Protein AF-A0A7S4NEY8-F1 (afdb_monomer_lite)

Secondary structure (DSSP, 8-state):
---------PPP------PPPPP-------PPPPPPPHHHHHHHHHHGGGS-HHHHH-TTSHHHHHHHIIIII-TT---TTT-HHHHHHHHHHHHHHHHTTGGGT--S--TTTTSSS-GGG--------

Foldseek 3Di:
DDDDDDDDDDDDDPDDPDDDDDDPPDPPPDPPPDDDDPQLVLLCVLCPVVDPPVQCVDCLALLVQLSCCLRPPQLLVDDSVPDSPQSNLLSVQSSVCVVVVVVVVPDPFNLCRSHNDRPVSRGGPPDDD

Organism: NCBI:txid265563

Structure (mmCIF, N/CA/C/O backbone):
data_AF-A0A7S4NEY8-F1
#
_entry.id   AF-A0A7S4NEY8-F1
#
loop_
_atom_site.group_PDB
_atom_site.id
_atom_site.type_symbol
_atom_site.label_atom_id
_atom_site.label_alt_id
_atom_site.label_comp_id
_atom_site.label_asym_id
_atom_site.label_entity_id
_atom_site.label_seq_id
_atom_site.pdbx_PDB_ins_code
_atom_site.Cartn_x
_atom_site.Cartn_y
_atom_site.Cartn_z
_atom_site.occupancy
_atom_site.B_iso_or_equiv
_atom_site.auth_seq_id
_atom_site.auth_comp_id
_atom_site.auth_asym_id
_atom_site.auth_atom_id
_atom_site.pdbx_PDB_model_num
ATOM 1 N N . GLY A 1 1 ? 72.015 -71.737 18.564 1.00 34.88 1 GLY A N 1
ATOM 2 C CA . GLY A 1 1 ? 71.746 -72.082 17.162 1.00 34.88 1 GLY A CA 1
ATOM 3 C C . GLY A 1 1 ? 70.296 -72.478 17.050 1.00 34.88 1 GLY A C 1
ATOM 4 O O . GLY A 1 1 ? 69.939 -73.425 17.725 1.00 34.88 1 GLY A O 1
ATOM 5 N N . ASP A 1 2 ? 69.551 -71.701 16.262 1.00 43.97 2 ASP A N 1
ATOM 6 C CA . ASP A 1 2 ? 68.264 -71.940 15.576 1.00 43.97 2 ASP A CA 1
ATOM 7 C C . ASP A 1 2 ? 66.999 -72.494 16.284 1.00 43.97 2 ASP A C 1
ATOM 9 O O . ASP A 1 2 ? 67.058 -73.242 17.253 1.00 43.97 2 ASP A O 1
ATOM 13 N N . ALA A 1 3 ? 65.867 -72.138 15.652 1.00 42.16 3 ALA A N 1
ATOM 14 C CA . ALA A 1 3 ? 64.461 -72.523 15.809 1.00 42.16 3 ALA A CA 1
ATOM 15 C C . ALA A 1 3 ? 63.676 -71.760 16.893 1.00 42.16 3 ALA A C 1
ATOM 17 O O . ALA A 1 3 ? 64.009 -71.793 18.068 1.00 42.16 3 ALA A O 1
ATOM 18 N N . GLY A 1 4 ? 62.572 -71.058 16.627 1.00 37.97 4 GLY A N 1
ATOM 19 C CA . GLY A 1 4 ? 61.721 -70.914 15.444 1.00 37.97 4 GLY A CA 1
ATOM 20 C C . GLY A 1 4 ? 60.294 -70.633 15.945 1.00 37.97 4 GLY A C 1
ATOM 21 O O . GLY A 1 4 ? 59.831 -71.325 16.850 1.00 37.97 4 GLY A O 1
ATOM 22 N N . GLY A 1 5 ? 59.574 -69.632 15.413 1.00 40.28 5 GLY A N 1
ATOM 23 C CA . GLY A 1 5 ? 58.204 -69.398 15.892 1.00 40.28 5 GLY A CA 1
ATOM 24 C C . GLY A 1 5 ? 57.391 -68.217 15.342 1.00 40.28 5 GLY A C 1
ATOM 25 O O . GLY A 1 5 ? 57.278 -67.205 16.011 1.00 40.28 5 GLY A O 1
ATOM 26 N N . ARG A 1 6 ? 56.681 -68.477 14.231 1.00 48.12 6 ARG A N 1
ATOM 27 C CA . ARG A 1 6 ? 55.276 -68.095 13.912 1.00 48.12 6 ARG A CA 1
ATOM 28 C C . ARG A 1 6 ? 54.903 -66.661 13.445 1.00 48.12 6 ARG A C 1
ATOM 30 O O . ARG A 1 6 ? 54.795 -65.740 14.234 1.00 48.12 6 ARG A O 1
ATOM 37 N N . LYS A 1 7 ? 54.471 -66.645 12.167 1.00 44.72 7 LYS A N 1
ATOM 38 C CA . LYS A 1 7 ? 53.220 -66.105 11.559 1.00 44.72 7 LYS A CA 1
ATOM 39 C C . LYS A 1 7 ? 52.928 -64.585 11.571 1.00 44.72 7 LYS A C 1
ATOM 41 O O . LYS A 1 7 ? 52.774 -63.970 12.613 1.00 44.72 7 LYS A O 1
ATOM 46 N N . ALA A 1 8 ? 52.709 -64.064 10.355 1.00 45.59 8 ALA A N 1
ATOM 47 C CA . ALA A 1 8 ? 52.079 -62.778 10.019 1.00 45.59 8 ALA A CA 1
ATOM 48 C C . ALA A 1 8 ? 50.581 -62.728 10.419 1.00 45.59 8 ALA A C 1
ATOM 50 O O . ALA A 1 8 ? 49.990 -63.790 10.649 1.00 45.59 8 ALA A O 1
ATOM 51 N N . PRO A 1 9 ? 49.957 -61.533 10.467 1.00 54.66 9 PRO A N 1
ATOM 52 C CA . PRO A 1 9 ? 49.371 -60.964 9.244 1.00 54.66 9 PRO A CA 1
ATOM 53 C C . PRO A 1 9 ? 49.606 -59.445 9.055 1.00 54.66 9 PRO A C 1
ATOM 55 O O . PRO A 1 9 ? 49.971 -58.749 10.002 1.00 54.66 9 PRO A O 1
ATOM 58 N N . PRO A 1 10 ? 49.411 -58.928 7.827 1.00 47.94 10 PRO A N 1
ATOM 59 C CA . PRO A 1 10 ? 49.420 -57.496 7.536 1.00 47.94 10 PRO A CA 1
ATOM 60 C C . PRO A 1 10 ? 48.168 -56.809 8.102 1.00 47.94 10 PRO A C 1
ATOM 62 O O . PRO A 1 10 ? 47.071 -57.352 8.032 1.00 47.94 10 PRO A O 1
ATOM 65 N N . THR A 1 11 ? 48.336 -55.607 8.650 1.00 51.81 11 THR A N 1
ATOM 66 C CA . THR A 1 11 ? 47.231 -54.696 8.965 1.00 51.81 11 THR A CA 1
ATOM 67 C C . THR A 1 11 ? 46.629 -54.162 7.672 1.00 51.81 11 THR A C 1
ATOM 69 O O . THR A 1 11 ? 47.317 -53.495 6.896 1.00 51.81 11 THR A O 1
ATOM 72 N N . ASP A 1 12 ? 45.355 -54.481 7.468 1.00 47.97 12 ASP A N 1
ATOM 73 C CA . ASP A 1 12 ? 44.514 -54.026 6.370 1.00 47.97 12 ASP A CA 1
ATOM 74 C C . ASP A 1 12 ? 44.497 -52.495 6.274 1.00 47.97 12 ASP A C 1
ATOM 76 O O . ASP A 1 12 ? 44.115 -51.785 7.207 1.00 47.97 12 ASP A O 1
ATOM 80 N N . GLY A 1 13 ? 44.913 -51.983 5.116 1.00 44.69 13 GLY A N 1
ATOM 81 C CA . GLY A 1 13 ? 44.654 -50.611 4.713 1.00 44.69 13 GLY A CA 1
ATOM 82 C C . GLY A 1 13 ? 43.174 -50.457 4.381 1.00 44.69 13 GLY A C 1
ATOM 83 O O . GLY A 1 13 ? 42.742 -50.813 3.288 1.00 44.69 13 GLY A O 1
ATOM 84 N N . ALA A 1 14 ? 42.401 -49.913 5.317 1.00 46.91 14 ALA A N 1
ATOM 85 C CA . ALA A 1 14 ? 41.081 -49.375 5.029 1.00 46.91 14 ALA A CA 1
ATOM 86 C C . ALA A 1 14 ? 41.264 -48.055 4.263 1.00 46.91 14 ALA A C 1
ATOM 88 O O . ALA A 1 14 ? 41.570 -47.017 4.843 1.00 46.91 14 ALA A O 1
ATOM 89 N N . SER A 1 15 ? 41.160 -48.120 2.937 1.00 49.41 15 SER A N 1
ATOM 90 C CA . SER A 1 15 ? 41.027 -46.945 2.081 1.00 49.41 15 SER A CA 1
ATOM 91 C C . SER A 1 15 ? 39.532 -46.719 1.874 1.00 49.41 15 SER A C 1
ATOM 93 O O . SER A 1 15 ? 38.872 -47.523 1.216 1.00 49.41 15 SER A O 1
ATOM 95 N N . ASP A 1 16 ? 39.002 -45.679 2.518 1.00 54.25 16 ASP A N 1
ATOM 96 C CA . ASP A 1 16 ? 37.617 -45.233 2.389 1.00 54.25 16 ASP A CA 1
ATOM 97 C C . ASP A 1 16 ? 37.276 -44.983 0.915 1.00 54.25 16 ASP A C 1
ATOM 99 O O . ASP A 1 16 ? 37.748 -44.034 0.282 1.00 54.25 16 ASP A O 1
ATOM 103 N N . GLY A 1 17 ? 36.443 -45.861 0.358 1.00 46.66 17 GLY A N 1
ATOM 104 C CA . GLY A 1 17 ? 35.800 -45.658 -0.929 1.00 46.66 17 GLY A CA 1
ATOM 105 C C . GLY A 1 17 ? 34.720 -44.591 -0.798 1.00 46.66 17 GLY A C 1
ATOM 106 O O . GLY A 1 17 ? 33.553 -44.913 -0.596 1.00 46.66 17 GLY A O 1
ATOM 107 N N . SER A 1 18 ? 35.107 -43.322 -0.913 1.00 50.19 18 SER A N 1
ATOM 108 C CA . SER A 1 18 ? 34.165 -42.215 -1.080 1.00 50.19 18 SER A CA 1
ATOM 109 C C . SER A 1 18 ? 33.427 -42.366 -2.408 1.00 50.19 18 SER A C 1
ATOM 111 O O . SER A 1 18 ? 33.987 -42.141 -3.481 1.00 50.19 18 SER A O 1
ATOM 113 N N . THR A 1 19 ? 32.155 -42.745 -2.332 1.00 48.84 19 THR A N 1
ATOM 114 C CA . THR A 1 19 ? 31.194 -42.670 -3.434 1.00 48.84 19 THR A CA 1
ATOM 115 C C . THR A 1 19 ? 31.095 -41.216 -3.917 1.00 48.84 19 THR A C 1
ATOM 117 O O . THR A 1 19 ? 30.742 -40.351 -3.114 1.00 48.84 19 THR A O 1
ATOM 120 N N . PRO A 1 20 ? 31.376 -40.893 -5.192 1.00 57.53 20 PRO A N 1
ATOM 121 C CA . PRO A 1 20 ? 31.115 -39.556 -5.705 1.00 57.53 20 PRO A CA 1
ATOM 122 C C . PRO A 1 20 ? 29.602 -39.359 -5.871 1.00 57.53 20 PRO A C 1
ATOM 124 O O . PRO A 1 20 ? 28.951 -40.056 -6.651 1.00 57.53 20 PRO A O 1
ATOM 127 N N . THR A 1 21 ? 29.040 -38.410 -5.122 1.00 49.38 21 THR A N 1
ATOM 128 C CA . THR A 1 21 ? 27.683 -37.891 -5.324 1.00 49.38 21 THR A CA 1
ATOM 129 C C . THR A 1 21 ? 27.563 -37.342 -6.753 1.00 49.38 21 THR A C 1
ATOM 131 O O . THR A 1 21 ? 28.456 -36.603 -7.179 1.00 49.38 21 THR A O 1
ATOM 134 N N . PRO A 1 22 ? 26.505 -37.673 -7.516 1.00 64.38 22 PRO A N 1
ATOM 135 C CA . PRO A 1 22 ? 26.282 -37.061 -8.823 1.00 64.38 22 PRO A CA 1
ATOM 136 C C . PRO A 1 22 ? 26.077 -35.541 -8.672 1.00 64.38 22 PRO A C 1
ATOM 138 O O . PRO A 1 22 ? 25.533 -35.103 -7.654 1.00 64.38 22 PRO A O 1
ATOM 141 N N . PRO A 1 23 ? 26.497 -34.719 -9.651 1.00 52.94 23 PRO A N 1
ATOM 142 C CA . PRO A 1 23 ? 26.214 -33.291 -9.627 1.00 52.94 23 PRO A CA 1
ATOM 143 C C . PRO A 1 23 ? 24.697 -33.071 -9.678 1.00 52.94 23 PRO A C 1
ATOM 145 O O . PRO A 1 23 ? 23.998 -33.670 -10.494 1.00 52.94 23 PRO A O 1
ATOM 148 N N . ALA A 1 24 ? 24.190 -32.227 -8.782 1.00 59.78 24 ALA A N 1
ATOM 149 C CA . ALA A 1 24 ? 22.811 -31.763 -8.807 1.00 59.78 24 ALA A CA 1
ATOM 150 C C . ALA A 1 24 ? 22.639 -30.747 -9.949 1.00 59.78 24 ALA A C 1
ATOM 152 O O . ALA A 1 24 ? 22.671 -29.538 -9.729 1.00 59.78 24 ALA A O 1
ATOM 153 N N . ASP A 1 25 ? 22.500 -31.242 -11.177 1.00 57.47 25 ASP A N 1
ATOM 154 C CA . ASP A 1 25 ? 21.884 -30.481 -12.261 1.00 57.47 25 ASP A CA 1
ATOM 155 C C . ASP A 1 25 ? 20.376 -30.412 -11.994 1.00 57.47 25 ASP A C 1
ATOM 157 O O . ASP A 1 25 ? 19.679 -31.419 -12.091 1.00 57.47 25 ASP A O 1
ATOM 161 N N . ASP A 1 26 ? 19.900 -29.245 -11.559 1.00 51.34 26 ASP A N 1
ATOM 162 C CA . ASP A 1 26 ? 18.893 -28.434 -12.267 1.00 51.34 26 ASP A CA 1
ATOM 163 C C . ASP A 1 26 ? 18.375 -27.352 -11.295 1.00 51.34 26 ASP A C 1
ATOM 165 O O . ASP A 1 26 ? 17.664 -27.667 -10.332 1.00 51.34 26 ASP A O 1
ATOM 169 N N . PRO A 1 27 ? 18.715 -26.060 -11.470 1.00 59.94 27 PRO A N 1
ATOM 170 C CA . PRO A 1 27 ? 17.956 -25.012 -10.822 1.00 59.94 27 PRO A CA 1
ATOM 171 C C . PRO A 1 27 ? 16.613 -24.965 -11.542 1.00 59.94 27 PRO A C 1
ATOM 173 O O . PRO A 1 27 ? 16.488 -24.252 -12.536 1.00 59.94 27 PRO A O 1
ATOM 176 N N . THR A 1 28 ? 15.627 -25.719 -11.038 1.00 61.97 28 THR A N 1
ATOM 177 C CA . THR A 1 28 ? 14.221 -25.645 -11.446 1.00 61.97 28 THR A CA 1
ATOM 178 C C . THR A 1 28 ? 13.858 -24.180 -11.610 1.00 61.97 28 THR A C 1
ATOM 180 O O . THR A 1 28 ? 13.645 -23.454 -10.635 1.00 61.97 28 THR A O 1
ATOM 183 N N . ARG A 1 29 ? 13.888 -23.715 -12.859 1.00 63.22 29 ARG A N 1
ATOM 184 C CA . ARG A 1 29 ? 13.762 -22.304 -13.186 1.00 63.22 29 ARG A CA 1
ATOM 185 C C . ARG A 1 29 ? 12.321 -21.961 -12.852 1.00 63.22 29 ARG A C 1
ATOM 187 O O . ARG A 1 29 ? 11.424 -22.340 -13.604 1.00 63.22 29 ARG A O 1
ATOM 194 N N . ARG A 1 30 ? 12.094 -21.324 -11.692 1.00 64.19 30 ARG A N 1
ATOM 195 C CA . ARG A 1 30 ? 10.780 -20.783 -11.316 1.00 64.19 30 ARG A CA 1
ATOM 196 C C . ARG A 1 30 ? 10.280 -20.049 -12.563 1.00 64.19 30 ARG A C 1
ATOM 198 O O . ARG A 1 30 ? 11.035 -19.218 -13.084 1.00 64.19 30 ARG A O 1
ATOM 205 N N . PRO A 1 31 ? 9.104 -20.404 -13.112 1.00 58.12 31 PRO A N 1
ATOM 206 C CA . PRO A 1 31 ? 8.572 -19.668 -14.244 1.00 58.12 31 PRO A CA 1
ATOM 207 C C . PRO A 1 31 ? 8.584 -18.183 -13.868 1.00 58.12 31 PRO A C 1
ATOM 209 O O . PRO A 1 31 ? 8.288 -17.864 -12.709 1.00 58.12 31 PRO A O 1
ATOM 212 N N . PRO A 1 32 ? 9.004 -17.289 -14.783 1.00 58.47 32 PRO A N 1
ATOM 213 C CA . PRO A 1 32 ? 9.000 -15.870 -14.481 1.00 58.47 32 PRO A CA 1
ATOM 214 C C . PRO A 1 32 ? 7.586 -15.500 -14.020 1.00 58.47 32 PRO A C 1
ATOM 216 O O . PRO A 1 32 ? 6.618 -16.015 -14.597 1.00 58.47 32 PRO A O 1
ATOM 219 N N . PRO A 1 33 ? 7.447 -14.680 -12.963 1.00 62.84 33 PRO A N 1
ATOM 220 C CA . PRO A 1 33 ? 6.134 -14.216 -12.554 1.00 62.84 33 PRO A CA 1
ATOM 221 C C . PRO A 1 33 ? 5.428 -13.589 -13.766 1.00 62.84 33 PRO A C 1
ATOM 223 O O . PRO A 1 33 ? 6.104 -13.083 -14.673 1.00 62.84 33 PRO A O 1
ATOM 226 N N . PRO A 1 34 ? 4.085 -13.649 -13.826 1.00 67.62 34 PRO A N 1
ATOM 227 C CA . PRO A 1 34 ? 3.353 -12.952 -14.872 1.00 67.62 34 PRO A CA 1
ATOM 228 C C . PRO A 1 34 ? 3.811 -11.486 -14.931 1.00 67.62 34 PRO A C 1
ATOM 230 O O . PRO A 1 34 ? 4.180 -10.923 -13.895 1.00 67.62 34 PRO A O 1
ATOM 233 N N . PRO A 1 35 ? 3.824 -10.868 -16.126 1.00 74.81 35 PRO A N 1
ATOM 234 C CA . PRO A 1 35 ? 4.212 -9.472 -16.252 1.00 74.81 35 PRO A CA 1
ATOM 235 C C . PRO A 1 35 ? 3.315 -8.631 -15.344 1.00 74.81 35 PRO A C 1
ATOM 237 O O . PRO A 1 35 ? 2.088 -8.751 -15.399 1.00 74.81 35 PRO A O 1
ATOM 240 N N . ARG A 1 36 ? 3.929 -7.821 -14.478 1.00 84.62 36 ARG A N 1
ATOM 241 C CA . ARG A 1 36 ? 3.182 -6.938 -13.584 1.00 84.62 36 ARG A CA 1
ATOM 242 C C . ARG A 1 36 ? 2.531 -5.812 -14.389 1.00 84.62 36 ARG A C 1
ATOM 244 O O . ARG A 1 36 ? 2.930 -5.521 -15.518 1.00 84.62 36 ARG A O 1
ATOM 251 N N . SER A 1 37 ? 1.469 -5.226 -13.838 1.00 88.25 37 SER A N 1
ATOM 252 C CA . SER A 1 37 ? 0.730 -4.156 -14.511 1.00 88.25 37 SER A CA 1
ATOM 253 C C . SER A 1 37 ? 1.605 -2.904 -14.670 1.00 88.25 37 SER A C 1
ATOM 255 O O . SER A 1 37 ? 2.470 -2.636 -13.840 1.00 88.25 37 SER A O 1
ATOM 257 N N . GLU A 1 38 ? 1.356 -2.081 -15.697 1.00 88.62 38 GLU A N 1
ATOM 258 C CA . GLU A 1 38 ? 2.047 -0.782 -15.851 1.00 88.62 38 GLU A CA 1
ATOM 259 C C . GLU A 1 38 ? 1.898 0.091 -14.595 1.00 88.62 38 GLU A C 1
ATOM 261 O O . GLU A 1 38 ? 2.806 0.823 -14.210 1.00 88.62 38 GLU A O 1
ATOM 266 N N . ARG A 1 39 ? 0.749 -0.036 -13.924 1.00 88.88 39 ARG A N 1
ATOM 267 C CA . ARG A 1 39 ? 0.438 0.634 -12.663 1.00 88.88 39 ARG A CA 1
ATOM 268 C C . ARG A 1 39 ? 1.331 0.148 -11.523 1.00 88.88 39 ARG A C 1
ATOM 270 O O . ARG A 1 39 ? 1.829 0.981 -10.770 1.00 88.88 39 ARG A O 1
ATOM 277 N N . TYR A 1 40 ? 1.550 -1.162 -11.410 1.00 91.81 40 TYR A N 1
ATOM 278 C CA . TYR A 1 40 ? 2.481 -1.726 -10.436 1.00 91.81 40 TYR A CA 1
ATOM 279 C C . TYR A 1 40 ? 3.893 -1.183 -10.658 1.00 91.81 40 TYR A C 1
ATOM 281 O O . TYR A 1 40 ? 4.493 -0.656 -9.727 1.00 91.81 40 TYR A O 1
ATOM 289 N N . GLU A 1 41 ? 4.399 -1.247 -11.891 1.00 90.62 41 GLU A N 1
ATOM 290 C CA . GLU A 1 41 ? 5.755 -0.786 -12.221 1.00 90.62 41 GLU A CA 1
ATOM 291 C C . GLU A 1 41 ? 5.930 0.718 -11.962 1.00 90.62 41 GLU A C 1
ATOM 293 O O . GLU A 1 41 ? 6.940 1.154 -11.404 1.00 90.62 41 GLU A O 1
ATOM 298 N N . ALA A 1 42 ? 4.914 1.522 -12.292 1.00 90.00 42 ALA A N 1
ATOM 299 C CA . ALA A 1 42 ? 4.916 2.952 -12.005 1.00 90.00 42 ALA A CA 1
ATOM 300 C C . ALA A 1 42 ? 4.995 3.236 -10.496 1.00 90.00 42 ALA A C 1
ATOM 302 O O . ALA A 1 42 ? 5.804 4.060 -10.064 1.00 90.00 42 ALA A O 1
ATOM 303 N N . PHE A 1 43 ? 4.197 2.540 -9.680 1.00 91.88 43 PHE A N 1
ATOM 304 C CA . PHE A 1 43 ? 4.268 2.688 -8.227 1.00 91.88 43 PHE A CA 1
ATOM 305 C C . PHE A 1 43 ? 5.579 2.160 -7.651 1.00 91.88 43 PHE A C 1
ATOM 307 O O . PHE A 1 43 ? 6.169 2.841 -6.817 1.00 91.88 43 PHE A O 1
ATOM 314 N N . ALA A 1 44 ? 6.075 1.014 -8.121 1.00 91.56 44 ALA A N 1
ATOM 315 C CA . ALA A 1 44 ? 7.348 0.448 -7.688 1.00 91.56 44 ALA A CA 1
ATOM 316 C C . ALA A 1 44 ? 8.491 1.448 -7.907 1.00 91.56 44 ALA A C 1
ATOM 318 O O . ALA A 1 44 ? 9.270 1.712 -6.993 1.00 91.56 44 ALA A O 1
ATOM 319 N N . SER A 1 45 ? 8.539 2.083 -9.083 1.00 90.19 45 SER A N 1
ATOM 320 C CA . SER A 1 45 ? 9.564 3.078 -9.402 1.00 90.19 45 SER A CA 1
ATOM 321 C C . SER A 1 45 ? 9.495 4.322 -8.511 1.00 90.19 45 SER A C 1
ATOM 323 O O . SER A 1 45 ? 10.540 4.861 -8.152 1.00 90.19 45 SER A O 1
ATOM 325 N N . ILE A 1 46 ? 8.294 4.803 -8.180 1.00 89.75 46 ILE A N 1
ATOM 326 C CA . ILE A 1 46 ? 8.105 6.001 -7.345 1.00 89.75 46 ILE A CA 1
ATOM 327 C C . ILE A 1 46 ? 8.369 5.693 -5.867 1.00 89.75 46 ILE A C 1
ATOM 329 O O . ILE A 1 46 ? 8.861 6.547 -5.132 1.00 89.75 46 ILE A O 1
ATOM 333 N N . LEU A 1 47 ? 8.041 4.479 -5.422 1.00 91.44 47 LEU A N 1
ATOM 334 C CA . LEU A 1 47 ? 8.101 4.084 -4.016 1.00 91.44 47 LEU A CA 1
ATOM 335 C C . LEU A 1 47 ? 9.434 3.443 -3.620 1.00 91.44 47 LEU A C 1
ATOM 337 O O . LEU A 1 47 ? 9.746 3.398 -2.431 1.00 91.44 47 LEU A O 1
ATOM 341 N N . ALA A 1 48 ? 10.253 3.026 -4.590 1.00 89.88 48 ALA A N 1
ATOM 342 C CA . ALA A 1 48 ? 11.586 2.473 -4.360 1.00 89.88 48 ALA A CA 1
ATOM 343 C C . ALA A 1 48 ? 12.470 3.308 -3.409 1.00 89.88 48 ALA A C 1
ATOM 345 O O . ALA A 1 48 ? 13.113 2.703 -2.558 1.00 89.88 48 ALA A O 1
ATOM 346 N N . PRO A 1 49 ? 12.494 4.658 -3.446 1.00 89.31 49 PRO A N 1
ATOM 347 C CA . PRO A 1 49 ? 13.283 5.453 -2.498 1.00 89.31 49 PRO A CA 1
ATOM 348 C C . PRO A 1 49 ? 12.813 5.367 -1.036 1.00 89.31 49 PRO A C 1
ATOM 350 O O . PRO A 1 49 ? 13.569 5.714 -0.131 1.00 89.31 49 PRO A O 1
ATOM 353 N N . PHE A 1 50 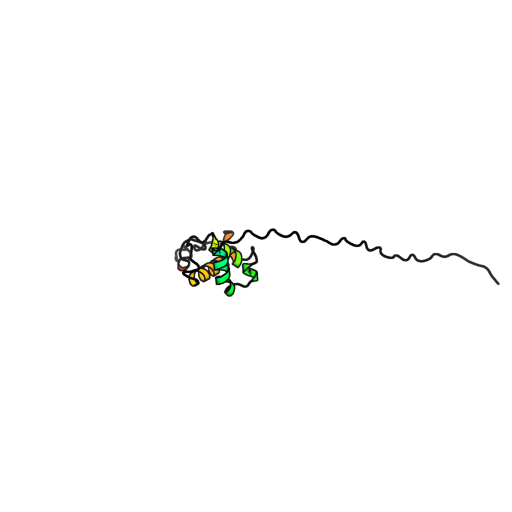? 11.568 4.944 -0.799 1.00 86.06 50 PHE A N 1
ATOM 354 C CA . PHE A 1 50 ? 10.959 4.834 0.530 1.00 86.06 50 PHE A CA 1
ATOM 355 C C . PHE A 1 50 ? 10.985 3.403 1.082 1.00 86.06 50 PHE A C 1
ATOM 357 O O . PHE A 1 50 ? 10.576 3.178 2.220 1.00 86.06 50 PHE A O 1
ATOM 364 N N . SER A 1 51 ? 11.475 2.446 0.293 1.00 85.50 51 SER A N 1
ATOM 365 C CA . SER A 1 51 ? 11.656 1.052 0.683 1.00 85.50 51 SER A CA 1
ATOM 366 C C . SER A 1 51 ? 13.130 0.664 0.571 1.00 85.50 51 SER A C 1
ATOM 368 O O . SER A 1 51 ? 13.904 1.277 -0.159 1.00 85.50 51 SER A O 1
ATOM 370 N N . ASN A 1 52 ? 13.542 -0.392 1.268 1.00 82.31 52 ASN A N 1
ATOM 371 C CA . ASN A 1 52 ? 14.735 -1.114 0.837 1.00 82.31 52 ASN A CA 1
ATOM 372 C C . ASN A 1 52 ? 14.376 -1.948 -0.408 1.00 82.31 52 ASN A C 1
ATOM 374 O O . ASN A 1 52 ? 13.229 -2.374 -0.568 1.00 82.31 52 ASN A O 1
ATOM 378 N N . SER A 1 53 ? 15.340 -2.164 -1.307 1.00 71.94 53 SER A N 1
ATOM 379 C CA . SER A 1 53 ? 15.103 -2.922 -2.546 1.00 71.94 53 SER A CA 1
ATOM 380 C C . SER A 1 53 ? 14.602 -4.339 -2.253 1.00 71.94 53 SER A C 1
ATOM 382 O O . SER A 1 53 ? 13.667 -4.807 -2.886 1.00 71.94 53 SER A O 1
ATOM 384 N N . SER A 1 54 ? 15.141 -4.970 -1.206 1.00 81.81 54 SER A N 1
ATOM 385 C CA . SER A 1 54 ? 14.726 -6.302 -0.759 1.00 81.81 54 SER A CA 1
ATOM 386 C C . SER A 1 54 ? 13.259 -6.385 -0.336 1.00 81.81 54 SER A C 1
ATOM 388 O O . SER A 1 54 ? 12.650 -7.427 -0.521 1.00 81.81 54 SER A O 1
ATOM 390 N N . GLY A 1 55 ? 12.687 -5.316 0.227 1.00 86.25 55 GLY A N 1
ATOM 391 C CA . GLY A 1 55 ? 11.288 -5.306 0.646 1.00 86.25 55 GLY A CA 1
ATOM 392 C C . GLY A 1 55 ? 10.348 -5.386 -0.552 1.00 86.25 55 GLY A C 1
ATOM 393 O O . GLY A 1 55 ? 9.420 -6.180 -0.552 1.00 86.25 55 GLY A O 1
ATOM 394 N N . LEU A 1 56 ? 10.607 -4.634 -1.622 1.00 89.88 56 LEU A N 1
ATOM 395 C CA . LEU A 1 56 ? 9.728 -4.663 -2.797 1.00 89.88 56 LEU A CA 1
ATOM 396 C C . LEU A 1 56 ? 9.844 -5.960 -3.611 1.00 89.88 56 LEU A C 1
ATOM 398 O O . LEU A 1 56 ? 8.894 -6.311 -4.307 1.00 89.88 56 LEU A O 1
ATOM 402 N N . ASP A 1 57 ? 10.968 -6.671 -3.513 1.00 88.25 57 ASP A N 1
ATOM 403 C CA . ASP A 1 57 ? 11.207 -7.930 -4.232 1.00 88.25 57 ASP A CA 1
ATOM 404 C C . ASP A 1 57 ? 10.713 -9.177 -3.475 1.00 88.25 57 ASP A C 1
ATOM 406 O O . ASP A 1 57 ? 10.505 -10.228 -4.086 1.00 88.25 57 ASP A O 1
ATOM 410 N N . ASP A 1 58 ? 10.543 -9.088 -2.154 1.00 91.88 58 ASP A N 1
ATOM 411 C CA . ASP A 1 58 ? 10.069 -10.190 -1.317 1.00 91.88 58 ASP A CA 1
ATOM 412 C C . ASP A 1 58 ? 8.539 -10.194 -1.240 1.00 91.88 58 ASP A C 1
ATOM 414 O O . ASP A 1 58 ? 7.953 -9.368 -0.544 1.00 91.88 58 ASP A O 1
ATOM 418 N N . ASP A 1 59 ? 7.904 -11.154 -1.926 1.00 91.62 59 ASP A N 1
ATOM 419 C CA . ASP A 1 59 ? 6.443 -11.317 -1.993 1.00 91.62 59 ASP A CA 1
ATOM 420 C C . ASP A 1 59 ? 5.778 -11.413 -0.595 1.00 91.62 59 ASP A C 1
ATOM 422 O O . ASP A 1 59 ? 4.593 -11.110 -0.459 1.00 91.62 59 ASP A O 1
ATOM 426 N N . ALA A 1 60 ? 6.521 -11.833 0.440 1.00 92.69 60 ALA A N 1
ATOM 427 C CA . ALA A 1 60 ? 6.027 -11.961 1.812 1.00 92.69 60 ALA A CA 1
ATOM 428 C C . ALA A 1 60 ? 6.235 -10.699 2.666 1.00 92.69 60 ALA A C 1
ATOM 430 O O . ALA A 1 60 ? 5.846 -10.679 3.834 1.00 92.69 60 ALA A O 1
ATOM 431 N N . SER A 1 61 ? 6.878 -9.661 2.128 1.00 95.69 61 SER A N 1
ATOM 432 C CA . SER A 1 61 ? 7.142 -8.455 2.898 1.00 95.69 61 SER A CA 1
ATOM 433 C C . SER A 1 61 ? 5.905 -7.548 2.976 1.00 95.69 61 SER A C 1
ATOM 435 O O . SER A 1 61 ? 5.147 -7.426 2.003 1.00 95.69 61 SER A O 1
ATOM 437 N N . PRO A 1 62 ? 5.759 -6.784 4.071 1.00 97.12 62 PRO A N 1
ATOM 438 C CA . PRO A 1 62 ? 4.712 -5.774 4.175 1.00 97.12 62 PRO A CA 1
ATOM 439 C C . PRO A 1 62 ? 4.775 -4.711 3.074 1.00 97.12 62 PRO A C 1
ATOM 441 O O . PRO A 1 62 ? 3.743 -4.218 2.621 1.00 97.12 62 PRO A O 1
ATOM 444 N N . GLN A 1 63 ? 5.980 -4.347 2.622 1.00 96.94 63 GLN A N 1
ATOM 445 C CA . GLN A 1 63 ? 6.172 -3.376 1.544 1.00 96.94 63 GLN A CA 1
ATOM 446 C C . GLN A 1 63 ? 5.656 -3.927 0.214 1.00 96.94 63 GLN A C 1
ATOM 448 O O . GLN A 1 63 ? 5.021 -3.204 -0.552 1.00 96.94 63 GLN A O 1
ATOM 453 N N . HIS A 1 64 ? 5.901 -5.207 -0.058 1.00 95.75 64 HIS A N 1
ATOM 454 C CA . HIS A 1 64 ? 5.409 -5.858 -1.261 1.00 95.75 64 HIS A CA 1
ATOM 455 C C . HIS A 1 64 ? 3.887 -5.947 -1.271 1.00 95.75 64 HIS A C 1
ATOM 457 O O . HIS A 1 64 ? 3.249 -5.559 -2.250 1.00 95.75 64 HIS A O 1
ATOM 463 N N . GLN A 1 65 ? 3.300 -6.398 -0.162 1.00 96.88 65 GLN A N 1
ATOM 464 C CA . GLN A 1 65 ? 1.850 -6.488 0.001 1.00 96.88 65 GLN A CA 1
ATOM 465 C C . GLN A 1 65 ? 1.189 -5.109 -0.140 1.00 96.88 65 GLN A C 1
ATOM 467 O O . GLN A 1 65 ? 0.202 -4.963 -0.860 1.00 96.88 65 GLN A O 1
ATOM 472 N N . ALA A 1 66 ? 1.779 -4.069 0.457 1.00 96.88 66 ALA A N 1
ATOM 473 C CA . ALA A 1 66 ? 1.307 -2.694 0.323 1.00 96.88 66 ALA A CA 1
ATOM 474 C C . ALA A 1 66 ? 1.368 -2.179 -1.121 1.00 96.88 66 ALA A C 1
ATOM 476 O O . ALA A 1 66 ? 0.433 -1.521 -1.579 1.00 96.88 66 ALA A O 1
ATOM 477 N N . LEU A 1 67 ? 2.454 -2.471 -1.842 1.00 95.38 67 LEU A N 1
ATOM 478 C CA . LEU A 1 67 ? 2.606 -2.098 -3.247 1.00 95.38 67 LEU A CA 1
ATOM 479 C C . LEU A 1 67 ? 1.581 -2.819 -4.131 1.00 95.38 67 LEU A C 1
ATOM 481 O O . LEU A 1 67 ? 0.965 -2.183 -4.988 1.00 95.38 67 LEU A O 1
ATOM 485 N N . LEU A 1 68 ? 1.371 -4.117 -3.900 1.00 95.12 68 LEU A N 1
ATOM 486 C CA . LEU A 1 68 ? 0.389 -4.919 -4.624 1.00 95.12 68 LEU A CA 1
ATOM 487 C C . LEU A 1 68 ? -1.030 -4.383 -4.406 1.00 95.12 68 LEU A C 1
ATOM 489 O O . LEU A 1 68 ? -1.731 -4.087 -5.373 1.00 95.12 68 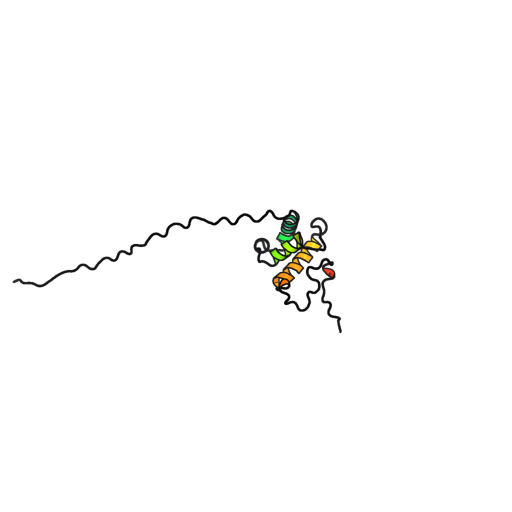LEU A O 1
ATOM 493 N N . TRP A 1 69 ? -1.413 -4.151 -3.147 1.00 96.19 69 TRP A N 1
ATOM 494 C CA . TRP A 1 69 ? -2.705 -3.555 -2.813 1.00 96.19 69 TRP A CA 1
ATOM 495 C C . TRP A 1 69 ? -2.881 -2.181 -3.476 1.00 96.19 69 TRP A C 1
ATOM 497 O O . TRP A 1 69 ? -3.907 -1.913 -4.100 1.00 96.19 69 TRP A O 1
ATOM 507 N N . LEU A 1 70 ? -1.870 -1.308 -3.413 1.00 94.44 70 LEU A N 1
ATOM 508 C CA . LEU A 1 70 ? -1.956 0.036 -3.991 1.00 94.44 70 LEU A CA 1
ATOM 509 C C . LEU A 1 70 ? -2.112 0.016 -5.522 1.00 94.44 70 LEU A C 1
ATOM 511 O O . LEU A 1 70 ? -2.802 0.862 -6.112 1.00 94.44 70 LEU A O 1
ATOM 515 N N . ALA A 1 71 ? -1.450 -0.942 -6.170 1.00 93.00 71 ALA A N 1
ATOM 516 C CA . ALA A 1 71 ? -1.505 -1.120 -7.609 1.00 93.00 71 ALA A CA 1
ATOM 517 C C . ALA A 1 71 ? -2.859 -1.680 -8.059 1.00 93.00 71 ALA A C 1
ATOM 519 O O . ALA A 1 71 ? -3.463 -1.114 -8.974 1.00 93.00 71 ALA A O 1
ATOM 520 N N . ASP A 1 72 ? -3.356 -2.723 -7.397 1.00 92.00 72 ASP A N 1
ATOM 521 C CA . ASP A 1 72 ? -4.419 -3.562 -7.955 1.00 92.00 72 ASP A CA 1
ATOM 522 C C . ASP A 1 72 ? -5.760 -3.450 -7.209 1.00 92.00 72 ASP A C 1
ATOM 524 O O . ASP A 1 72 ? -6.818 -3.611 -7.823 1.00 92.00 72 ASP A O 1
ATOM 528 N N . GLU A 1 73 ? -5.744 -3.100 -5.921 1.00 93.44 73 GLU A N 1
ATOM 529 C CA . GLU A 1 73 ? -6.915 -3.178 -5.034 1.00 93.44 73 GLU A CA 1
ATOM 530 C C . GLU A 1 73 ? -7.368 -1.830 -4.456 1.00 93.44 73 GLU A C 1
ATOM 532 O O . GLU A 1 73 ? -8.523 -1.706 -4.042 1.00 93.44 73 GLU A O 1
ATOM 537 N N . ASP A 1 74 ? -6.510 -0.803 -4.447 1.00 92.38 74 ASP A N 1
ATOM 538 C CA . ASP A 1 74 ? -6.834 0.506 -3.874 1.00 92.38 74 ASP A CA 1
ATOM 539 C C . ASP A 1 74 ? -8.102 1.107 -4.500 1.00 92.38 74 ASP A C 1
ATOM 541 O O . ASP A 1 74 ? -8.115 1.600 -5.635 1.00 92.38 74 ASP A O 1
ATOM 545 N N . GLY A 1 75 ? -9.185 1.107 -3.720 1.00 87.38 75 GLY A N 1
ATOM 546 C CA . GLY A 1 75 ? -10.501 1.563 -4.160 1.00 87.38 75 GLY A CA 1
ATOM 547 C C . GLY A 1 75 ? -10.581 3.067 -4.419 1.00 87.38 75 GLY A C 1
ATOM 548 O O . GLY A 1 75 ? -11.447 3.502 -5.179 1.00 87.38 75 GLY A O 1
ATOM 549 N N . LEU A 1 76 ? -9.660 3.860 -3.854 1.00 88.19 76 LEU A N 1
ATOM 550 C CA . LEU A 1 76 ? -9.526 5.283 -4.184 1.00 88.19 76 LEU A CA 1
ATOM 551 C C . LEU A 1 76 ? -8.956 5.479 -5.602 1.00 88.19 76 LEU A C 1
ATOM 553 O O . LEU A 1 76 ? -9.118 6.545 -6.201 1.00 88.19 76 LEU A O 1
ATOM 557 N N . ARG A 1 77 ? -8.326 4.433 -6.161 1.00 85.50 77 ARG A N 1
ATOM 558 C CA . ARG A 1 77 ? -7.716 4.384 -7.495 1.00 85.50 77 ARG A CA 1
ATOM 559 C C . ARG A 1 77 ? -6.789 5.567 -7.732 1.00 85.50 77 ARG A C 1
ATOM 561 O O . ARG A 1 77 ? -6.811 6.169 -8.812 1.00 85.50 77 ARG A O 1
ATOM 568 N N . ILE A 1 78 ? -5.965 5.904 -6.735 1.00 82.75 78 ILE A N 1
ATOM 569 C CA . ILE A 1 78 ? -5.079 7.065 -6.843 1.00 82.75 78 ILE A CA 1
ATOM 570 C C . ILE A 1 78 ? -4.208 6.950 -8.101 1.00 82.75 78 ILE A C 1
ATOM 572 O O . ILE A 1 78 ? -3.751 5.869 -8.474 1.00 82.75 78 ILE A O 1
ATOM 576 N N . GLY A 1 79 ? -4.034 8.053 -8.823 1.00 77.06 79 GLY A N 1
ATOM 577 C CA . GLY A 1 79 ? -3.159 8.083 -9.992 1.00 77.06 79 GLY A CA 1
ATOM 578 C C . GLY A 1 79 ? -1.727 8.373 -9.564 1.00 77.06 79 GLY A C 1
ATOM 579 O O . GLY A 1 79 ? -1.502 9.383 -8.894 1.00 77.06 79 GLY A O 1
ATOM 580 N N . TRP A 1 80 ? -0.769 7.553 -9.999 1.00 69.75 80 TRP A N 1
ATOM 581 C CA . TRP A 1 80 ? 0.661 7.807 -9.779 1.00 69.75 80 TRP A CA 1
ATOM 582 C C . TRP A 1 80 ? 1.106 9.144 -10.395 1.00 69.75 80 TRP A C 1
ATOM 584 O O . TRP A 1 80 ? 1.921 9.854 -9.820 1.00 69.75 80 TRP A O 1
ATOM 594 N N . GLU A 1 81 ? 0.487 9.547 -11.510 1.00 64.50 81 GLU A N 1
ATOM 595 C CA . GLU A 1 81 ? 0.764 10.812 -12.206 1.00 64.50 81 GLU A CA 1
ATOM 596 C C . GLU A 1 81 ? 0.249 12.054 -11.466 1.00 64.50 81 GLU A C 1
ATOM 598 O O . GLU A 1 81 ? 0.704 13.166 -11.727 1.00 64.50 81 GLU A O 1
ATOM 603 N N . ARG A 1 82 ? -0.743 11.895 -10.575 1.00 60.16 82 ARG A N 1
ATOM 604 C CA . ARG A 1 82 ? -1.477 13.026 -9.984 1.00 60.16 82 ARG A CA 1
ATOM 605 C C . ARG A 1 82 ? -1.147 13.303 -8.523 1.00 60.16 82 ARG A C 1
ATOM 607 O O . ARG A 1 82 ? -1.371 14.431 -8.092 1.00 60.16 82 ARG A O 1
ATOM 614 N N . SER A 1 83 ? -0.617 12.340 -7.763 1.00 72.31 83 SER A N 1
ATOM 615 C CA . SER A 1 83 ? -0.135 12.622 -6.404 1.00 72.31 83 SER A CA 1
ATOM 616 C C . SER A 1 83 ? 0.802 11.539 -5.865 1.00 72.31 83 SER A C 1
ATOM 618 O O . SER A 1 83 ? 0.368 10.622 -5.166 1.00 72.31 83 SER A O 1
ATOM 620 N N . GLU A 1 84 ? 2.106 11.704 -6.110 1.00 85.19 84 GLU A N 1
ATOM 621 C CA . GLU A 1 84 ? 3.171 10.968 -5.408 1.00 85.19 84 GLU A CA 1
ATOM 622 C C . GLU A 1 84 ? 2.940 10.991 -3.891 1.00 85.19 84 GLU A C 1
ATOM 624 O O . GLU A 1 84 ? 3.005 9.960 -3.237 1.00 85.19 84 GLU A O 1
ATOM 629 N N . LYS A 1 85 ? 2.543 12.141 -3.332 1.00 88.69 85 LYS A N 1
ATOM 630 C CA . LYS A 1 85 ? 2.288 12.290 -1.892 1.00 88.69 85 LYS A CA 1
ATOM 631 C C . LYS A 1 85 ? 1.206 11.343 -1.375 1.00 88.69 85 LYS A C 1
ATOM 633 O O . LYS A 1 85 ? 1.381 10.774 -0.302 1.00 88.69 85 LYS A O 1
ATOM 638 N N . ASN A 1 86 ? 0.103 11.183 -2.106 1.00 88.94 86 ASN A N 1
ATOM 639 C CA . ASN A 1 86 ? -0.970 10.275 -1.689 1.00 88.94 86 ASN A CA 1
ATOM 640 C C . ASN A 1 86 ? -0.507 8.824 -1.831 1.00 88.94 86 ASN A C 1
ATOM 642 O O . ASN A 1 86 ? -0.763 8.017 -0.943 1.00 88.94 86 ASN A O 1
ATOM 646 N N . ALA A 1 87 ? 0.232 8.511 -2.901 1.00 91.12 87 ALA A N 1
ATOM 647 C CA . ALA A 1 87 ? 0.825 7.191 -3.089 1.00 91.12 87 ALA A CA 1
ATOM 648 C C . ALA A 1 87 ? 1.771 6.829 -1.947 1.00 91.12 87 ALA A C 1
ATOM 650 O O . ALA A 1 87 ? 1.601 5.781 -1.338 1.00 91.12 87 ALA A O 1
ATOM 651 N N . THR A 1 88 ? 2.688 7.723 -1.576 1.00 92.75 88 THR A N 1
ATOM 652 C CA . THR A 1 88 ? 3.614 7.515 -0.460 1.00 92.75 88 THR A CA 1
ATOM 653 C C . THR A 1 88 ? 2.881 7.354 0.869 1.00 92.75 88 THR A C 1
ATOM 655 O O . THR A 1 88 ? 3.221 6.465 1.644 1.00 92.75 88 THR A O 1
ATOM 658 N N . ARG A 1 89 ? 1.862 8.179 1.153 1.00 93.50 89 ARG A N 1
ATOM 659 C CA . ARG A 1 89 ? 1.089 8.082 2.405 1.00 93.50 89 ARG A CA 1
ATOM 660 C C . ARG A 1 89 ? 0.329 6.767 2.501 1.00 93.50 89 ARG A C 1
ATOM 662 O O . ARG A 1 89 ? 0.455 6.073 3.505 1.00 93.50 89 ARG A O 1
ATOM 669 N N . ARG A 1 90 ? -0.426 6.413 1.457 1.00 95.31 90 ARG A N 1
ATOM 670 C CA . ARG A 1 90 ? -1.194 5.162 1.419 1.00 95.31 90 ARG A CA 1
ATOM 671 C C . ARG A 1 90 ? -0.275 3.952 1.441 1.00 95.31 90 ARG A C 1
ATOM 673 O O . ARG A 1 90 ? -0.556 3.019 2.177 1.00 95.31 90 ARG A O 1
ATOM 680 N N . PHE A 1 91 ? 0.850 4.002 0.732 1.00 95.69 91 PHE A N 1
ATOM 681 C CA . PHE A 1 91 ? 1.876 2.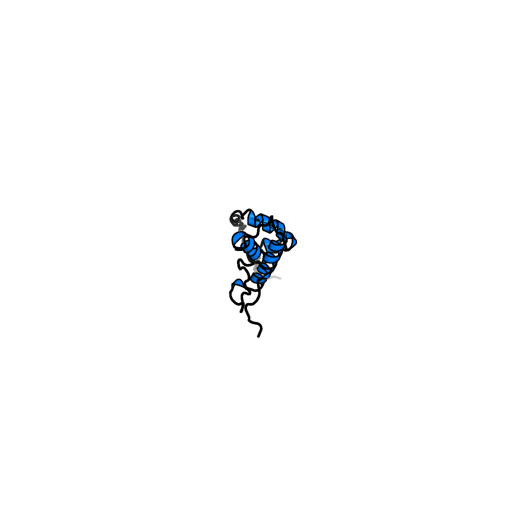965 0.793 1.00 95.69 91 PHE A CA 1
ATOM 682 C C . PHE A 1 91 ? 2.429 2.786 2.210 1.00 95.69 91 PHE A C 1
ATOM 684 O O . PHE A 1 91 ? 2.466 1.665 2.707 1.00 95.69 91 PHE A O 1
ATOM 691 N N . ALA A 1 92 ? 2.815 3.870 2.888 1.00 95.94 92 ALA A N 1
ATOM 692 C CA . ALA A 1 92 ? 3.355 3.797 4.245 1.00 95.94 92 ALA A CA 1
ATOM 693 C C . ALA A 1 92 ? 2.329 3.240 5.246 1.00 95.94 92 ALA A C 1
ATOM 695 O O . ALA A 1 92 ? 2.669 2.400 6.077 1.00 95.94 92 ALA A O 1
ATOM 696 N N . LEU A 1 93 ? 1.067 3.669 5.146 1.00 96.81 93 LEU A N 1
ATOM 697 C CA . LEU A 1 93 ? -0.015 3.183 6.005 1.00 96.81 93 LEU A CA 1
ATOM 698 C C . LEU A 1 93 ? -0.380 1.722 5.705 1.00 96.81 93 LEU A C 1
ATOM 700 O O . LEU A 1 93 ? -0.532 0.937 6.634 1.00 96.81 93 LEU A O 1
ATOM 704 N N . ALA A 1 94 ? -0.463 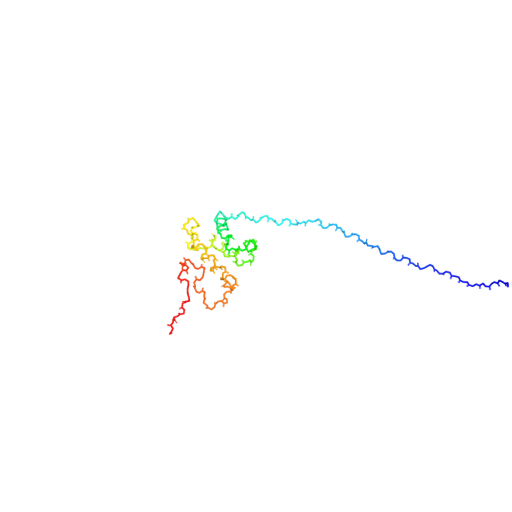1.329 4.434 1.00 97.31 94 ALA A N 1
ATOM 705 C CA . ALA A 1 94 ? -0.686 -0.065 4.054 1.00 97.31 94 ALA A CA 1
ATOM 706 C C . ALA A 1 94 ? 0.482 -0.963 4.495 1.00 97.31 94 ALA A C 1
ATOM 708 O O . ALA A 1 94 ? 0.258 -2.052 5.009 1.00 97.31 94 ALA A O 1
ATOM 709 N N . THR A 1 95 ? 1.724 -0.479 4.390 1.00 97.00 95 THR A N 1
ATOM 710 C CA . THR A 1 95 ? 2.907 -1.197 4.893 1.00 97.00 95 THR A CA 1
ATOM 711 C C . THR A 1 95 ? 2.799 -1.419 6.398 1.00 97.00 95 THR A C 1
ATOM 713 O O . THR A 1 95 ? 3.049 -2.522 6.866 1.00 97.00 95 THR A O 1
ATOM 716 N N . LEU A 1 96 ? 2.399 -0.397 7.164 1.00 96.31 96 LEU A N 1
ATOM 717 C CA . LEU A 1 96 ? 2.174 -0.530 8.606 1.00 96.31 96 LEU A CA 1
ATOM 718 C C . LEU A 1 96 ? 1.095 -1.576 8.917 1.00 96.31 96 LEU A C 1
ATOM 720 O O . LEU A 1 96 ? 1.289 -2.393 9.812 1.00 96.31 96 LEU A O 1
ATOM 724 N N . TYR A 1 97 ? -0.013 -1.549 8.177 1.00 97.19 97 TYR A N 1
ATOM 725 C CA . TYR A 1 97 ? -1.118 -2.491 8.335 1.00 97.19 97 TYR A CA 1
ATOM 726 C C . TYR A 1 97 ? -0.659 -3.941 8.148 1.00 97.19 97 TYR A C 1
ATOM 728 O O . TYR A 1 97 ? -0.803 -4.736 9.070 1.00 97.19 97 TYR A O 1
ATOM 736 N N . PHE A 1 98 ? -0.009 -4.262 7.026 1.00 96.81 98 PHE A N 1
ATOM 737 C CA . PHE A 1 98 ? 0.503 -5.615 6.782 1.00 96.81 98 PHE A CA 1
ATOM 738 C C . PHE A 1 98 ? 1.645 -6.004 7.737 1.00 96.81 98 PHE A C 1
ATOM 740 O O . PHE A 1 98 ? 1.746 -7.150 8.147 1.00 96.81 98 PHE A O 1
ATOM 747 N N . ALA A 1 99 ? 2.487 -5.055 8.163 1.00 96.56 99 ALA A N 1
ATOM 748 C CA . ALA A 1 99 ? 3.592 -5.326 9.094 1.00 96.56 99 ALA A CA 1
ATOM 749 C C . ALA A 1 99 ? 3.145 -5.636 10.529 1.00 96.56 99 ALA A C 1
ATOM 751 O O . ALA A 1 99 ? 3.968 -6.018 11.360 1.00 96.56 99 ALA A O 1
ATOM 752 N N . THR A 1 100 ? 1.876 -5.394 10.842 1.00 95.94 100 THR A N 1
ATOM 753 C CA . THR A 1 100 ? 1.287 -5.608 12.168 1.00 95.94 100 THR A CA 1
ATOM 754 C C . THR A 1 100 ? 0.090 -6.547 12.089 1.00 95.94 100 THR A C 1
ATOM 756 O O . THR A 1 100 ? -0.823 -6.445 12.910 1.00 95.94 100 THR A O 1
ATOM 759 N N . ASP A 1 101 ? 0.106 -7.420 11.076 1.00 95.12 101 ASP A N 1
ATOM 760 C CA . ASP A 1 101 ? -0.883 -8.466 10.833 1.00 95.12 101 ASP A CA 1
ATOM 761 C C . ASP A 1 101 ? -2.320 -7.922 10.769 1.00 95.12 101 ASP A C 1
ATOM 763 O O . ASP A 1 101 ? -3.274 -8.568 11.179 1.00 95.12 101 ASP A O 1
ATOM 767 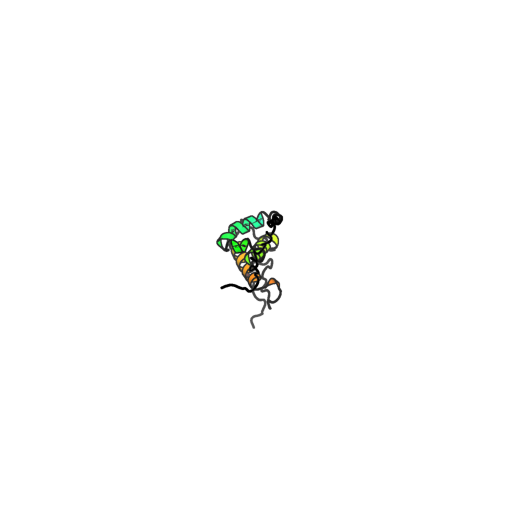N N . GLY A 1 102 ? -2.524 -6.700 10.268 1.00 93.81 102 GLY A N 1
ATOM 768 C CA . GLY A 1 102 ? -3.859 -6.101 10.203 1.00 93.81 102 GLY A CA 1
ATOM 769 C C . GLY A 1 102 ? -4.846 -6.884 9.328 1.00 93.81 102 GLY A C 1
ATOM 770 O O . GLY A 1 102 ? -6.063 -6.762 9.507 1.00 93.81 102 GLY A O 1
ATOM 771 N N . ASP A 1 103 ? -4.339 -7.682 8.389 1.00 94.69 103 ASP A N 1
ATOM 772 C CA . ASP A 1 103 ? -5.090 -8.532 7.466 1.00 94.69 103 ASP A CA 1
ATOM 773 C C . ASP A 1 103 ? -5.559 -9.858 8.082 1.00 94.69 103 ASP A C 1
ATOM 775 O O . ASP A 1 103 ? -6.472 -10.485 7.541 1.00 94.69 103 ASP A O 1
ATOM 779 N N . ASP A 1 104 ? -5.021 -10.261 9.238 1.00 94.00 104 ASP A N 1
ATOM 780 C CA . ASP A 1 104 ? -5.440 -11.484 9.938 1.00 94.00 104 ASP A CA 1
ATOM 781 C C . ASP A 1 104 ? -6.722 -11.300 10.783 1.00 94.00 104 ASP A C 1
ATOM 783 O O . ASP A 1 104 ? -7.312 -12.271 11.268 1.00 94.00 104 ASP A O 1
ATOM 787 N N . GLY A 1 105 ? -7.184 -10.052 10.933 1.00 88.88 105 GLY A N 1
ATOM 788 C CA . GLY A 1 105 ? -8.367 -9.683 11.715 1.00 88.88 105 GLY A CA 1
ATOM 789 C C . GLY A 1 105 ? -8.132 -9.528 13.225 1.00 88.88 105 GLY A C 1
ATOM 790 O O . GLY A 1 105 ? -9.100 -9.405 13.976 1.00 88.88 105 GLY A O 1
ATOM 791 N N . SER A 1 106 ? -6.881 -9.517 13.686 1.00 90.06 106 SER A N 1
ATOM 792 C CA . SER A 1 106 ? -6.483 -9.338 15.092 1.00 90.06 106 SER A CA 1
ATOM 793 C C . SER A 1 106 ? -6.658 -7.906 15.600 1.00 90.06 106 SER A C 1
ATOM 795 O O . SER A 1 106 ? -6.777 -7.679 16.810 1.00 90.06 106 SER A O 1
ATOM 797 N N . TRP A 1 107 ? -6.700 -6.926 14.696 1.00 92.06 107 TRP A N 1
ATOM 798 C CA . TRP A 1 107 ? -6.957 -5.535 15.043 1.00 92.06 107 TRP A CA 1
ATOM 799 C C . TRP A 1 107 ? -8.368 -5.376 15.621 1.00 92.06 107 TRP A C 1
ATOM 801 O O . TRP A 1 107 ? -9.366 -5.660 14.963 1.00 92.06 107 TRP A O 1
ATOM 811 N N . GLN A 1 108 ? -8.458 -4.854 16.849 1.00 91.25 108 GLN A N 1
ATOM 812 C CA . GLN A 1 108 ? -9.743 -4.590 17.517 1.00 91.25 108 GLN A CA 1
ATOM 813 C C . GLN A 1 108 ? -10.599 -3.566 16.758 1.00 91.25 108 GLN A C 1
ATOM 815 O O . GLN A 1 108 ? -11.825 -3.631 16.791 1.00 91.25 108 GLN A O 1
ATOM 820 N N . ASP A 1 109 ? -9.945 -2.628 16.072 1.00 90.44 109 ASP A N 1
ATOM 821 C CA . ASP A 1 109 ? -10.570 -1.670 15.171 1.00 90.44 109 ASP A CA 1
ATOM 822 C C . ASP A 1 109 ? -9.683 -1.496 13.937 1.00 90.44 109 ASP A C 1
ATOM 824 O O . ASP A 1 109 ? -8.537 -1.061 14.039 1.00 90.44 109 ASP A O 1
ATOM 828 N N . SER A 1 110 ? -10.234 -1.797 12.760 1.00 89.62 110 SER A N 1
ATOM 829 C CA . SER A 1 110 ? -9.564 -1.608 11.466 1.00 89.62 110 SER A CA 1
ATOM 830 C C . SER A 1 110 ? -9.172 -0.154 11.178 1.00 89.62 110 SER A C 1
ATOM 832 O O . SER A 1 110 ? -8.381 0.094 10.273 1.00 89.62 110 SER A O 1
ATOM 834 N N . CYS A 1 111 ? -9.762 0.820 11.884 1.00 91.81 111 CYS A N 1
ATOM 835 C CA . CYS A 1 111 ? -9.570 2.257 11.677 1.00 91.81 111 CYS A CA 1
ATOM 836 C C . CYS A 1 111 ? -9.819 2.719 10.224 1.00 91.81 111 CYS A C 1
ATOM 838 O O . CYS A 1 111 ? -9.351 3.780 9.815 1.00 91.81 111 CYS A O 1
ATOM 840 N N . GLY A 1 112 ? -10.534 1.925 9.419 1.00 93.50 112 GLY A N 1
ATOM 841 C CA . GLY A 1 112 ? -10.751 2.188 7.996 1.00 93.50 112 GLY A CA 1
ATOM 842 C C . GLY A 1 112 ? -9.520 1.983 7.105 1.00 93.50 112 GLY A C 1
ATOM 843 O O . GLY A 1 112 ? -9.549 2.431 5.956 1.00 93.50 112 GLY A O 1
ATOM 844 N N . PHE A 1 113 ? -8.461 1.325 7.591 1.00 95.50 113 PHE A N 1
ATOM 845 C CA . PHE A 1 113 ? -7.297 0.987 6.770 1.00 95.50 113 PHE A CA 1
ATOM 846 C C . PHE A 1 113 ? -7.707 0.201 5.526 1.00 95.50 113 PHE A C 1
ATOM 848 O O . PHE A 1 113 ? -8.661 -0.575 5.536 1.00 95.50 113 PHE A O 1
ATOM 855 N N . LEU A 1 114 ? -6.992 0.467 4.433 1.00 95.62 114 LEU A N 1
ATOM 856 C CA . LEU A 1 114 ? -7.225 -0.096 3.101 1.00 95.62 114 LEU A CA 1
ATOM 857 C C . LEU A 1 114 ? -8.607 0.213 2.490 1.00 95.62 114 LEU A C 1
ATOM 859 O O . LEU A 1 114 ? -8.927 -0.260 1.399 1.00 95.62 114 LEU A O 1
ATOM 863 N N . SER A 1 115 ? -9.425 1.047 3.139 1.00 94.75 115 SER A N 1
ATOM 864 C CA . SER A 1 115 ? -10.718 1.447 2.588 1.00 94.75 115 SER A CA 1
ATOM 865 C C . SER A 1 115 ? -10.563 2.411 1.400 1.00 94.75 115 SER A C 1
ATOM 867 O O . SER A 1 115 ? -9.556 3.119 1.281 1.00 94.75 115 SER A O 1
ATOM 869 N N . PRO A 1 116 ? -11.591 2.538 0.540 1.00 93.81 116 PRO A N 1
ATOM 870 C CA . PRO A 1 116 ? -11.592 3.520 -0.547 1.00 93.81 116 PRO A CA 1
ATOM 871 C C . PRO A 1 116 ? -11.606 4.991 -0.090 1.00 93.81 116 PRO A C 1
ATOM 873 O O . PRO A 1 116 ? -11.533 5.882 -0.933 1.00 93.81 116 PRO A O 1
ATOM 876 N N . ALA A 1 117 ? -11.756 5.271 1.210 1.00 93.00 117 ALA A N 1
ATOM 877 C CA . ALA A 1 117 ? -11.760 6.633 1.733 1.00 93.00 117 ALA A CA 1
ATOM 878 C C . ALA A 1 117 ? -10.357 7.268 1.686 1.00 93.00 117 ALA A C 1
ATOM 880 O O . ALA A 1 117 ? -9.342 6.564 1.672 1.00 93.00 117 ALA A O 1
ATOM 881 N N . ASP A 1 118 ? -10.305 8.606 1.694 1.00 91.75 118 ASP A N 1
ATOM 882 C CA . ASP A 1 118 ? -9.050 9.356 1.820 1.00 91.75 118 ASP A CA 1
ATOM 883 C C . ASP A 1 118 ? -8.330 8.952 3.109 1.00 91.75 118 ASP A C 1
ATOM 885 O O . ASP A 1 118 ? -8.954 8.857 4.171 1.00 91.75 118 ASP A O 1
ATOM 889 N N . GLU A 1 119 ? -7.022 8.718 3.028 1.00 91.88 119 GLU A N 1
ATOM 890 C CA . GLU A 1 119 ? -6.249 8.208 4.157 1.00 91.88 119 GLU A CA 1
ATOM 891 C C . GLU A 1 119 ? -6.255 9.146 5.370 1.00 91.88 119 GLU A C 1
ATOM 893 O O . GLU A 1 119 ? -6.106 8.691 6.500 1.00 91.88 119 GLU A O 1
ATOM 898 N N . CYS A 1 120 ? -6.508 10.447 5.181 1.00 91.94 120 CYS A N 1
ATOM 899 C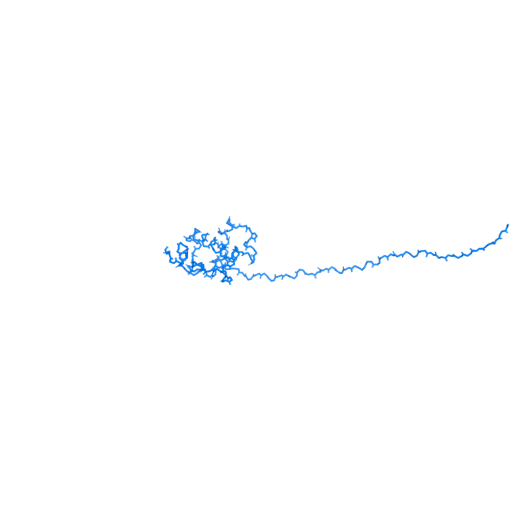 CA . CYS A 1 120 ? -6.637 11.398 6.286 1.00 91.94 120 CYS A CA 1
ATOM 900 C C . CYS A 1 120 ? -7.894 11.149 7.137 1.00 91.94 120 CYS A C 1
ATOM 902 O O . CYS A 1 120 ? -8.037 11.720 8.219 1.00 91.94 120 CYS A O 1
ATOM 904 N N . THR A 1 121 ? -8.827 10.335 6.638 1.00 92.94 121 THR A N 1
ATOM 905 C CA . THR A 1 121 ? -10.053 9.949 7.344 1.00 92.94 121 THR A CA 1
ATOM 906 C C . THR A 1 121 ? -9.948 8.597 8.039 1.00 92.94 121 THR A C 1
ATOM 908 O O . THR A 1 121 ? -10.860 8.253 8.788 1.00 92.94 121 THR A O 1
ATOM 911 N N . TRP A 1 122 ? -8.853 7.856 7.836 1.00 93.94 122 TRP A N 1
ATOM 912 C CA . TRP A 1 122 ? -8.609 6.585 8.511 1.00 93.94 122 TRP A CA 1
ATOM 913 C C . TRP A 1 122 ? -8.300 6.837 9.986 1.00 93.94 122 TRP A C 1
ATOM 915 O O . TRP A 1 122 ? -7.273 7.411 10.347 1.00 93.94 122 TRP A O 1
ATOM 925 N N . LYS A 1 123 ? -9.246 6.468 10.844 1.00 92.12 123 LYS A N 1
ATOM 926 C CA . LYS A 1 123 ? -9.193 6.656 12.291 1.00 92.12 123 LYS A CA 1
ATOM 927 C C . LYS A 1 123 ? -10.160 5.697 12.966 1.00 92.12 123 LYS A C 1
ATOM 929 O O . LYS A 1 123 ? -11.097 5.210 12.334 1.00 92.12 123 LYS A O 1
ATOM 934 N N . SER A 1 124 ? -9.952 5.489 14.261 1.00 89.12 124 SER A N 1
ATOM 935 C CA . SER A 1 124 ? -10.866 4.684 15.058 1.00 89.12 124 SER A CA 1
ATOM 936 C C . SER A 1 124 ? -12.281 5.263 15.038 1.00 89.12 124 SER A C 1
ATOM 938 O O . SER A 1 124 ? -12.471 6.485 15.068 1.00 89.12 124 SER A O 1
ATOM 940 N N . ASN A 1 125 ? -13.275 4.378 14.993 1.00 77.56 125 ASN A N 1
ATOM 941 C CA . ASN A 1 125 ? -14.678 4.747 15.165 1.00 77.56 125 ASN A CA 1
ATOM 942 C C . ASN A 1 125 ? -15.101 4.775 16.643 1.00 77.56 125 ASN A C 1
ATOM 944 O O . ASN A 1 125 ? -16.269 5.060 16.926 1.00 77.56 125 ASN A O 1
ATOM 948 N N . ALA A 1 126 ? -14.176 4.491 17.570 1.00 73.69 126 ALA A N 1
ATOM 949 C CA . ALA A 1 126 ? -14.419 4.617 18.993 1.00 73.69 126 ALA A CA 1
ATOM 950 C C . ALA A 1 126 ? -14.909 6.037 19.273 1.00 73.69 126 ALA A C 1
ATOM 952 O O . ALA A 1 126 ? -14.221 7.034 19.031 1.00 73.69 126 ALA A O 1
ATOM 953 N N . THR A 1 127 ? -16.149 6.123 19.744 1.00 66.94 127 THR A N 1
ATOM 954 C CA . THR A 1 127 ? -16.692 7.380 20.238 1.00 66.94 127 THR A CA 1
ATOM 955 C C . THR A 1 127 ? -15.822 7.778 21.419 1.00 66.94 127 THR A C 1
ATOM 957 O O . THR A 1 127 ? -15.668 7.001 22.357 1.00 66.94 127 THR A O 1
ATOM 960 N N . THR A 1 128 ? -15.179 8.941 21.330 1.00 59.12 128 THR A N 1
ATOM 961 C CA . THR A 1 128 ? -14.515 9.550 22.481 1.00 59.12 128 THR A CA 1
ATOM 962 C C . THR A 1 128 ? -15.588 9.760 23.546 1.00 59.12 128 THR A C 1
ATOM 964 O O . THR A 1 128 ? -16.456 10.611 23.354 1.00 59.12 128 THR A O 1
ATOM 967 N N . GLU A 1 129 ? -15.584 8.935 24.593 1.00 46.75 129 GLU A N 1
ATOM 968 C CA . GLU A 1 129 ? -16.366 9.188 25.809 1.00 46.75 129 GLU A CA 1
ATOM 969 C C . GLU A 1 129 ? -15.743 10.318 26.634 1.00 46.75 129 GLU A C 1
ATOM 971 O O . GLU A 1 129 ? -14.491 10.392 26.700 1.00 46.75 129 GLU A O 1
#

pLDDT: mean 79.19, std 18.54, range [34.88, 97.31]

Radius of gyration: 31.49 Å; chains: 1; bounding box: 88×86×42 Å

Sequence (129 aa):
GDAGGRKAPPTDGASDGSTPTPPADDPTRRPPPPPRSERYEAFASILAPFSNSSGLDDDASPQHQALLWLADEDGLRIGWERSEKNATRRFALATLYFATDGDDGSWQDSCGFLSPADECTWKSNATTE